Protein 1TQG (pdb70)

Foldseek 3Di:
DDPLVVLVVLLVVLVVLLVQLVVLVVVCVVPVLPLVSLVSNLVSLVVQLVSCVVVVVVVLNVLSVVLSVLSVCVSVVVDTDDVVNVVSVVVSSVVVNVVSVVSVD

Organism: Thermotoga maritima (strain ATCC 43589 / DSM 3109 / JCM 10099 / NBRC 100826 / MSB8) (NCBI:txid243274)

CATH classification: 1.20.120.160

Nearest PDB structures (foldseek):
  1tqg-assembly1_A  TM=1.010E+00  e=1.106E-14  Thermotoga maritima
  3u3b-assembly2_B  TM=9.646E-01  e=2.974E-08  synthetic construct
  7t2y-assembly1_A  TM=9.339E-01  e=1.738E-08  synthetic construct
  6fes-assembly1_A  TM=9.162E-01  e=5.046E-06  synthetic construct
  6ff6-assembly1_A-2  TM=8.846E-01  e=3.294E-04  synthetic construct

InterPro domains:
  IPR002545 CheW-like domain [PF01584] (545-670)
  IPR002545 CheW-like domain [PS50851] (543-671)
  IPR002545 CheW-like domain [SM00260] (533-671)
  IPR003594 Histidine kinase/HSP90-like ATPase domain [PF02518] (403-540)
  IPR003594 Histidine kinase/HSP90-like ATPase domain [SM00387] (398-541)
  IPR004105 Histidine kinase CheA-like, homodimeric domain [PF02895] (293-353)
  IPR004105 Histidine kinase CheA-like, homodimeric domain [SM01231] (293-353)
  IPR004358 Signal transduction histidine kinase-related protein, C-terminal [PR00344] (443-457)
  IPR004358 Signal transduction histidine kinase-related protein, C-terminal [PR00344] (485-495)
  IPR004358 Signal transduction histidine kinase-related protein, C-terminal [PR00344] (501-519)
  IPR004358 Signal transduction histidine kinase-related protein, C-terminal [PR00344] (525-538)
  IPR005467 Histidine kinase domain [PS50109] (291-541)
  IPR008207 Signal transduction histidine kinase, phosphotransfer (Hpt) domain [PF01627] (4-94)
  IPR008207 Signal transduction histidine kinase, phosphotransfer (Hpt) domain [PS50894] (1-102)
  IPR008207 Signal transduction histidine kinase, phosphotransfer (Hpt) domain [SM00073] (2-99)
  IPR008207 Signal transduction histidine kinase, phosphotransfer (Hpt) domain [cd00088] (2-100)
  IPR010808 Chemotaxis protein CheA, P2 response regulator-binding [PF07194] (179-259)
  IPR035891 CheY-binding domain of CheA [SSF55052] (175-259)
  IPR036061 CheW-like domain superfamily [SSF50341] (540-671)
  IPR036097 Signal transduction histidine kinase, dimerisation/phosphoacceptor domain superfamily [SSF47384] (294-354)

Sequence (105 aa):
GSHMEYLGVFVDETKEYLQNLNNDDTTLLLLEELLEEKKNNPEDMELINEAFRALHTLKGMAGTMGFSSMAKLCHTLENILDKARNSEIKITTSSDDLLLLDDKKIIFFAAGGVVDDMMIITTRRMMVVDDKKIIVVSS

GO terms:
  GO:0005515 protein binding (F, IPI)
  GO:0019904 protein domain specific binding (F, IPI)

Solvent-accessible surface area: 6203 Å² total; per-residue (Å²): 96,57,104,132,97,110,16,33,70,11,8,104,73,0,86,106,62,11,101,72,0,48,62,10,0,88,85,0,94,140,81,55,158,64,76,85,30,4,42,57,0,27,123,8,0,86,50,0,52,37,32,0,46,125,55,54,52,72,75,10,20,135,41,0,81,80,7,5,56,28,0,44,101,1,102,91,85,118,58,174,12,69,72,102,22,4,95,133,1,36,62,5,2,80,93,0,45,185,33,1,64,150,61,86,133

Radius of gyration: 13.78 Å; Cα contacts (8 Å, |Δi|>4): 121; chains: 1; bounding box: 28×41×22 Å

Secondary structure (DSSP, 8-state):
--HHHHHHHHHHHHHHHHHHHHHHHHHHHH-TT-HHHHHHHHHHHHHHHHHHHHHT-HHHHHHHHHHHHHHHHHHTTSS---HHHHHHHHHHHHHHHHHHHHHT-

Structure (mmCIF, N/CA/C/O backbone):
data_1TQG
#
_entry.id   1TQG
#
_cell.length_a   27.381
_cell.length_b   37.419
_cell.length_c   87.542
_cell.angle_alpha   90.00
_cell.angle_beta   90.00
_cell.angle_gamma   90.00
#
_symmetry.space_group_name_H-M   'P 2 2 21'
#
loop_
_entity.id
_entity.type
_entity.pdbx_description
1 polymer 'Chemotaxis protein cheA'
2 water water
#
loop_
_atom_site.group_PDB
_atom_site.id
_atom_site.type_symbol
_atom_site.label_atom_id
_atom_site.label_alt_id
_atom_site.label_comp_id
_atom_site.label_asym_id
_atom_site.label_entity_id
_atom_site.label_seq_id
_atom_site.pdbx_PDB_ins_code
_atom_site.Cartn_x
_atom_site.Cartn_y
_atom_site.Cartn_z
_atom_site.occupancy
_atom_site.B_iso_or_equiv
_atom_site.auth_seq_id
_atom_site.auth_comp_id
_atom_site.auth_asym_id
_atom_site.auth_atom_id
_atom_site.pdbx_PDB_model_num
ATOM 1 N N . GLY A 1 1 ? 3.000 56.869 20.143 1.00 28.38 0 GLY A N 1
ATOM 2 C CA . GLY A 1 1 ? 4.055 56.131 20.792 1.00 22.86 0 GLY A CA 1
ATOM 3 C C . GLY A 1 1 ? 5.100 56.910 21.526 1.00 21.22 0 GLY A C 1
ATOM 4 O O . GLY A 1 1 ? 5.680 57.893 21.059 1.00 41.59 0 GLY A O 1
ATOM 10 N N . SER A 1 2 ? 5.381 56.549 22.773 1.00 16.42 1 SER A N 1
ATOM 11 C CA . SER A 1 2 ? 6.373 57.284 23.556 1.00 14.87 1 SER A CA 1
ATOM 12 C C . SER A 1 2 ? 7.340 56.302 24.152 1.00 13.67 1 SER A C 1
ATOM 13 O O . SER A 1 2 ? 7.051 55.101 24.297 1.00 13.83 1 SER A O 1
ATOM 20 N N . HIS A 1 3 ? 8.460 56.842 24.574 1.00 13.87 2 HIS A N 1
ATOM 21 C CA . HIS A 1 3 ? 9.434 55.951 25.256 1.00 13.45 2 HIS A CA 1
ATOM 22 C C . HIS A 1 3 ? 8.834 55.313 26.497 1.00 13.27 2 HIS A C 1
ATOM 23 O O . HIS A 1 3 ? 9.086 54.117 26.701 1.00 13.55 2 HIS A O 1
ATOM 37 N N . MET A 1 4 ? 8.087 56.038 27.316 1.00 13.94 3 MET A N 1
ATOM 38 C CA . MET A 1 4 ? 7.556 55.409 28.490 1.00 13.79 3 MET A CA 1
ATOM 39 C C . MET A 1 4 ? 6.603 54.295 28.147 1.00 13.35 3 MET A C 1
ATOM 40 O O . MET A 1 4 ? 6.562 53.264 28.826 1.00 13.73 3 MET A O 1
ATOM 54 N N . GLU A 1 5 ? 5.815 54.496 27.093 1.00 13.00 4 GLU A N 1
ATOM 55 C CA . GLU A 1 5 ? 4.948 53.408 26.621 1.00 13.19 4 GLU A CA 1
ATOM 56 C C . GLU A 1 5 ? 5.762 52.160 26.274 1.00 12.73 4 GLU A C 1
ATOM 57 O O . GLU A 1 5 ? 5.392 51.042 26.688 1.00 13.98 4 GLU A O 1
ATOM 69 N N . TYR A 1 6 ? 6.829 52.364 25.521 1.00 12.34 5 TYR A N 1
ATOM 70 C CA . TYR A 1 6 ? 7.630 51.203 25.099 1.00 12.65 5 TYR A CA 1
ATOM 71 C C . TYR A 1 6 ? 8.414 50.613 26.235 1.00 12.55 5 TYR A C 1
ATOM 72 O O . TYR A 1 6 ? 8.673 49.382 26.150 1.00 13.32 5 TYR A O 1
ATOM 89 N N . LEU A 1 7 ? 8.756 51.373 27.254 1.00 13.08 6 LEU A N 1
ATOM 90 C CA . LEU A 1 7 ? 9.301 50.780 28.472 1.00 13.64 6 LEU A CA 1
ATOM 91 C C . LEU A 1 7 ? 8.311 49.835 29.109 1.00 13.42 6 LEU A C 1
ATOM 92 O O . LEU A 1 7 ? 8.673 48.740 29.569 1.00 13.78 6 LEU A O 1
ATOM 108 N N . GLY A 1 8 ? 7.039 50.200 29.103 1.00 13.22 7 GLY A N 1
ATOM 109 C CA . GLY A 1 8 ? 6.021 49.291 29.633 1.00 14.02 7 GLY A CA 1
ATOM 110 C C . GLY A 1 8 ? 5.950 48.001 28.858 1.00 12.47 7 GLY A C 1
ATOM 111 O O . GLY A 1 8 ? 5.816 46.902 29.415 1.00 13.28 7 GLY A O 1
ATOM 115 N N . VAL A 1 9 ? 6.054 48.099 27.538 1.00 12.57 8 VAL A N 1
ATOM 116 C CA . VAL A 1 9 ? 6.049 46.907 26.684 1.00 12.35 8 VAL A CA 1
ATOM 117 C C . VAL A 1 9 ? 7.300 46.038 26.975 1.00 11.82 8 VAL A C 1
ATOM 118 O O . VAL A 1 9 ? 7.217 44.814 27.127 1.00 12.47 8 VAL A O 1
ATOM 131 N N . PHE A 1 10 ? 8.461 46.665 27.039 1.00 11.73 9 PHE A N 1
ATOM 132 C CA . PHE A 1 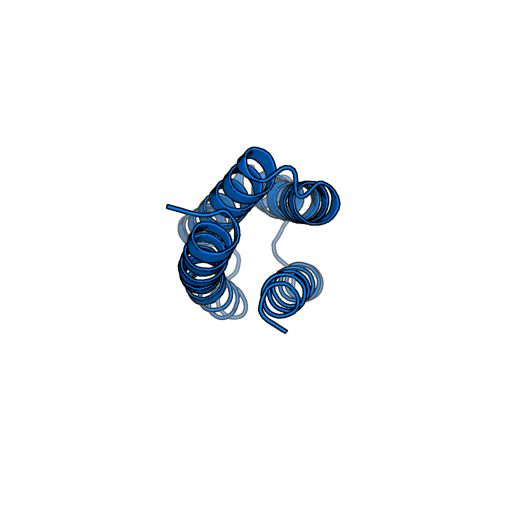10 ? 9.676 46.010 27.389 1.00 11.89 9 PHE A CA 1
ATOM 133 C C . PHE A 1 10 ? 9.555 45.241 28.726 1.00 12.19 9 PHE A C 1
ATOM 134 O O . PHE A 1 10 ? 9.965 44.064 28.800 1.00 13.21 9 PHE A O 1
ATOM 151 N N . VAL A 1 11 ? 9.028 45.907 29.735 1.00 11.79 10 VAL A N 1
ATOM 152 C CA . VAL A 1 11 ? 8.918 45.213 31.053 1.00 14.01 10 VAL A CA 1
ATOM 153 C C . VAL A 1 11 ? 7.956 44.040 30.941 1.00 13.14 10 VAL A C 1
ATOM 154 O O . VAL A 1 11 ? 8.238 42.955 31.443 1.00 14.53 10 VAL A O 1
ATOM 167 N N . ASP A 1 12 ? 6.819 44.209 30.238 1.00 13.66 11 ASP A N 1
ATOM 168 C CA . ASP A 1 12 ? 5.855 43.118 30.109 1.00 14.68 11 ASP A CA 1
ATOM 169 C C . ASP A 1 12 ? 6.481 41.940 29.381 1.00 13.39 11 ASP A C 1
ATOM 170 O O . ASP A 1 12 ? 6.307 40.750 29.745 1.00 15.21 11 ASP A O 1
ATOM 179 N N . GLU A 1 13 ? 7.182 42.220 28.301 1.00 12.81 12 GLU A N 1
ATOM 180 C CA . GLU A 1 13 ? 7.806 41.135 27.536 1.00 14.59 12 GLU A CA 1
ATOM 181 C C . GLU A 1 13 ? 8.880 40.445 28.351 1.00 15.17 12 GLU A C 1
ATOM 182 O O . GLU A 1 13 ? 9.022 39.208 28.384 1.00 17.61 12 GLU A O 1
ATOM 197 N N . THR A 1 14 ? 9.739 41.213 29.006 1.00 14.19 13 THR A N 1
ATOM 198 C CA . THR A 1 14 ? 10.808 40.652 29.825 1.00 15.53 13 THR A CA 1
ATOM 199 C C . THR A 1 14 ? 10.244 39.779 30.921 1.00 15.28 13 THR A C 1
ATOM 200 O O . THR A 1 14 ? 10.820 38.709 31.201 1.00 15.44 13 THR A O 1
ATOM 217 N N . LYS A 1 15 ? 9.143 40.173 31.560 1.00 14.93 14 LYS A N 1
ATOM 218 C CA . LYS A 1 15 ? 8.523 39.315 32.569 1.00 15.99 14 LYS A CA 1
ATOM 219 C C . LYS A 1 15 ? 8.064 37.978 32.008 1.00 14.56 14 LYS A C 1
ATOM 220 O O . LYS A 1 15 ? 8.168 37.002 32.756 1.00 16.31 14 LYS A O 1
ATOM 239 N N . GLU A 1 16 ? 7.592 37.921 30.798 1.00 15.89 15 GLU A N 1
ATOM 240 C CA . GLU A 1 16 ? 7.243 36.632 30.227 1.00 15.78 15 GLU A CA 1
ATOM 241 C C . GLU A 1 16 ? 8.422 35.704 30.179 1.00 13.63 15 GLU A C 1
ATOM 242 O O . GLU A 1 16 ? 8.332 34.518 30.534 1.00 14.38 15 GLU A O 1
ATOM 257 N N . TYR A 1 17 ? 9.582 36.237 29.738 1.00 13.92 16 TYR A N 1
ATOM 258 C CA . TYR A 1 17 ? 10.795 35.430 29.609 1.00 13.48 16 TYR A CA 1
ATOM 259 C C . TYR A 1 17 ? 11.358 35.053 30.961 1.00 13.86 16 TYR A C 1
ATOM 260 O O . TYR A 1 17 ? 11.820 33.922 31.142 1.00 14.27 16 TYR A O 1
ATOM 277 N N . LEU A 1 18 ? 11.270 35.957 31.938 1.00 13.68 17 LEU A N 1
ATOM 278 C CA . LEU A 1 18 ? 11.704 35.591 33.292 1.00 15.34 17 LEU A CA 1
ATOM 279 C C . LEU A 1 18 ? 10.815 34.515 33.862 1.00 14.88 17 LEU A C 1
ATOM 280 O O . LEU A 1 18 ? 11.332 33.621 34.566 1.00 16.67 17 LEU A O 1
ATOM 296 N N . GLN A 1 19 ? 9.514 34.490 33.599 1.00 15.36 18 GLN A N 1
ATOM 297 C CA . GLN A 1 19 ? 8.642 33.395 34.039 1.00 16.46 18 GLN A CA 1
ATOM 298 C C . GLN A 1 19 ? 9.005 32.093 33.364 1.00 15.55 18 GLN A C 1
ATOM 299 O O . GLN A 1 19 ? 9.097 31.039 34.038 1.00 18.39 18 GLN A O 1
ATOM 321 N N . ASN A 1 20 ? 9.296 32.156 32.087 1.00 13.92 19 ASN A N 1
ATOM 322 C CA . ASN A 1 20 ? 9.733 30.953 31.374 1.00 14.64 19 ASN A CA 1
ATOM 323 C C . ASN A 1 20 ? 10.978 30.393 32.000 1.00 14.16 19 ASN A C 1
ATOM 324 O O . ASN A 1 20 ? 11.135 29.221 32.180 1.00 16.35 19 ASN A O 1
ATOM 335 N N . LEU A 1 21 ? 11.928 31.256 32.296 1.00 14.18 20 LEU A N 1
ATOM 336 C CA . LEU A 1 21 ? 13.180 30.801 32.888 1.00 15.61 20 LEU A CA 1
ATOM 337 C C . LEU A 1 21 ? 12.991 30.186 34.227 1.00 17.29 20 LEU A C 1
ATOM 338 O O . LEU A 1 21 ? 13.540 29.141 34.491 1.00 19.98 20 LEU A O 1
ATOM 364 N N A ASN A 1 22 ? 12.542 31.175 35.081 0.48 14.86 21 ASN A N 1
ATOM 365 N N B ASN A 1 22 ? 11.924 30.539 34.981 0.52 12.21 21 ASN A N 1
ATOM 366 C CA A ASN A 1 22 ? 12.471 30.876 36.493 0.48 14.31 21 ASN A CA 1
ATOM 367 C CA B ASN A 1 22 ? 11.579 29.893 36.236 0.52 13.34 21 ASN A CA 1
ATOM 368 C C A ASN A 1 22 ? 11.875 29.479 36.630 0.48 13.63 21 ASN A C 1
ATOM 369 C C B ASN A 1 22 ? 10.999 28.497 36.020 0.52 12.32 21 ASN A C 1
ATOM 370 O O A ASN A 1 22 ? 12.425 28.585 37.296 0.48 14.69 21 ASN A O 1
ATOM 371 O O B ASN A 1 22 ? 11.366 27.579 36.756 0.52 14.63 21 ASN A O 1
ATOM 392 N N A ASP A 1 23 ? 10.797 29.232 35.905 0.48 15.12 22 ASP A N 1
ATOM 393 N N B ASP A 1 23 ? 10.110 28.383 35.072 0.52 11.27 22 ASP A N 1
ATOM 394 C CA A ASP A 1 23 ? 10.220 27.930 35.735 0.48 13.30 22 ASP A CA 1
ATOM 395 C CA B ASP A 1 23 ? 9.470 27.126 34.683 0.52 12.27 22 ASP A CA 1
ATOM 396 C C A ASP A 1 23 ? 11.145 26.840 35.156 0.48 13.27 22 ASP A C 1
ATOM 397 C C B ASP A 1 23 ? 10.501 26.120 34.207 0.52 11.02 22 ASP A C 1
ATOM 398 O O A ASP A 1 23 ? 11.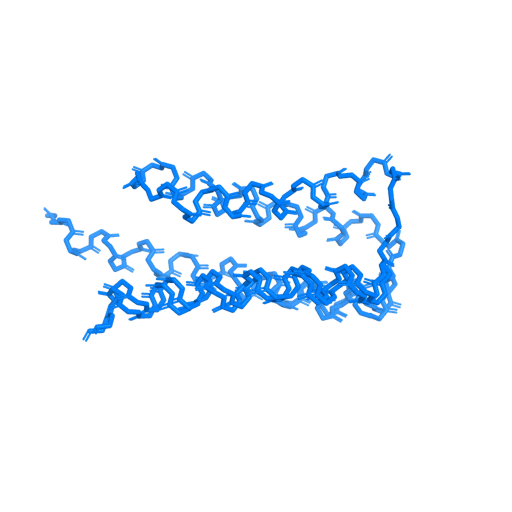149 25.722 35.669 0.48 14.93 22 ASP A O 1
ATOM 399 O O B ASP A 1 23 ? 10.439 24.950 34.610 0.52 12.64 22 ASP A O 1
ATOM 416 N N A THR A 1 24 ? 11.946 27.124 34.157 0.48 12.28 23 THR A N 1
ATOM 417 N N B THR A 1 24 ? 11.362 26.562 33.303 0.52 11.16 23 THR A N 1
ATOM 418 C CA A THR A 1 24 ? 12.904 26.202 33.597 0.48 12.92 23 THR A CA 1
ATOM 419 C CA B THR A 1 24 ? 12.346 25.681 32.713 0.52 11.52 23 THR A CA 1
ATOM 420 C C A THR A 1 24 ? 13.957 25.857 34.617 0.48 12.81 23 THR A C 1
ATOM 421 C C B THR A 1 24 ? 13.335 25.178 33.755 0.52 11.75 23 THR A C 1
ATOM 422 O O A THR A 1 24 ? 14.331 24.696 34.839 0.48 14.19 23 THR A O 1
ATOM 423 O O B THR A 1 24 ? 13.649 23.966 33.796 0.52 12.15 23 THR A O 1
ATOM 442 N N A LEU A 1 25 ?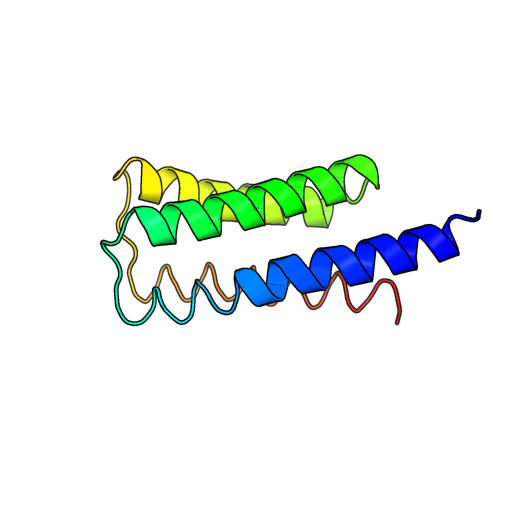 14.468 26.889 35.302 0.48 13.02 24 LEU A N 1
ATOM 443 N N B LEU A 1 25 ? 13.822 26.100 34.546 0.52 11.52 24 LEU A N 1
ATOM 444 C CA A LEU A 1 25 ? 15.485 26.573 36.303 0.48 13.71 24 LEU A CA 1
ATOM 445 C CA B LEU A 1 25 ? 14.850 25.732 35.535 0.52 12.47 24 LEU A CA 1
ATOM 446 C C A LEU A 1 25 ? 14.927 25.737 37.427 0.48 13.55 24 LEU A C 1
ATOM 447 C C B LEU A 1 25 ? 14.302 24.837 36.619 0.52 12.53 24 LEU A C 1
ATOM 448 O O A LEU A 1 25 ? 15.648 24.896 37.967 0.48 13.74 24 LEU A O 1
ATOM 449 O O B LEU A 1 25 ? 15.037 24.011 37.178 0.52 15.13 24 LEU A O 1
ATOM 480 N N A LEU A 1 26 ? 13.663 25.929 37.829 0.48 13.48 25 LEU A N 1
ATOM 481 N N B LEU A 1 26 ? 13.028 24.960 36.980 0.52 12.39 25 LEU A N 1
ATOM 482 C CA A LEU A 1 26 ? 13.054 25.068 38.879 0.48 14.75 25 LEU A CA 1
ATOM 483 C CA B LEU A 1 26 ? 12.443 24.001 37.913 0.52 12.97 25 LEU A CA 1
ATOM 484 C C A LEU A 1 26 ? 13.039 23.643 38.379 0.48 15.19 25 LEU A C 1
ATOM 485 C C B LEU A 1 26 ? 12.469 22.596 37.340 0.52 12.45 25 LEU A C 1
ATOM 486 O O A LEU A 1 26 ? 13.221 22.675 39.138 0.48 16.93 25 LEU A O 1
ATOM 487 O O B LEU A 1 26 ? 12.796 21.655 38.072 0.52 13.60 25 LEU A O 1
ATOM 518 N N A GLU A 1 27 ? 12.818 23.436 37.091 0.48 13.70 26 GLU A N 1
ATOM 519 N N B GLU A 1 27 ? 12.185 22.413 36.077 0.52 12.22 26 GLU A N 1
ATOM 520 C CA A GLU A 1 27 ? 12.826 22.076 36.565 0.48 13.79 26 GLU A CA 1
ATOM 521 C CA B GLU A 1 27 ? 12.274 21.096 35.436 0.52 12.19 26 GLU A CA 1
ATOM 522 C C A GLU A 1 27 ? 14.254 21.535 36.523 0.48 15.43 26 GLU A C 1
ATOM 523 C C B GLU A 1 27 ? 13.713 20.648 35.283 0.52 12.75 26 GLU A C 1
ATOM 524 O O A GLU A 1 27 ? 14.474 20.327 36.758 0.48 16.08 26 GLU A O 1
ATOM 525 O O B GLU A 1 27 ? 14.059 19.465 35.473 0.52 12.66 26 GLU A O 1
ATOM 548 N N A LEU A 1 28 ? 15.219 22.417 36.242 0.48 15.21 27 LEU A N 1
ATOM 549 N N B LEU A 1 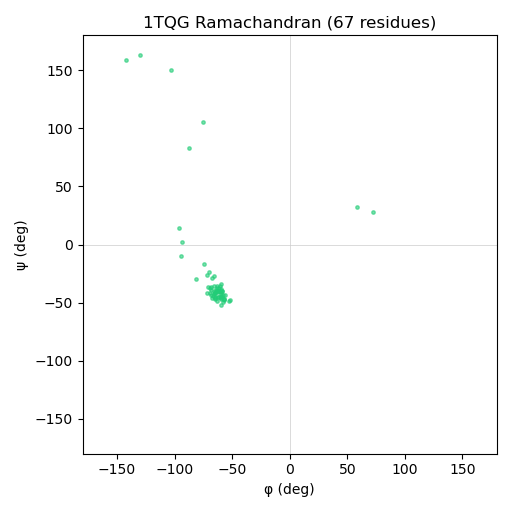28 ? 14.634 21.535 34.971 0.52 12.72 27 LEU A N 1
ATOM 550 C CA A LEU A 1 28 ? 16.632 21.979 36.232 0.48 16.39 27 LEU A CA 1
ATOM 551 C CA B LEU A 1 28 ? 16.048 21.209 34.799 0.52 12.91 27 LEU A CA 1
ATOM 552 C C A LEU A 1 28 ? 17.092 21.606 37.628 0.48 18.06 27 LEU A C 1
ATOM 553 C C B LEU A 1 28 ? 16.577 20.627 36.093 0.52 13.25 27 LEU A C 1
ATOM 554 O O A LEU A 1 28 ? 18.034 20.815 37.804 0.48 19.84 27 LEU A O 1
ATOM 555 O O B LEU A 1 28 ? 17.367 19.683 36.051 0.52 16.44 27 LEU A O 1
ATOM 586 N N A GLU A 1 29 ? 16.455 22.125 38.682 0.48 19.96 28 GLU A N 1
ATOM 587 N N B GLU A 1 29 ? 16.122 21.159 37.211 0.52 14.43 28 GLU A N 1
ATOM 588 C CA A GLU A 1 29 ? 16.767 21.684 40.028 0.48 21.86 28 GLU A CA 1
ATOM 589 C CA B GLU A 1 29 ? 16.638 20.632 38.481 0.52 16.39 28 GLU A CA 1
ATOM 590 C C A GLU A 1 29 ? 16.529 20.206 40.211 0.48 21.92 28 GLU A C 1
ATOM 591 C C B GLU A 1 29 ? 16.215 19.180 38.677 0.52 15.03 28 GLU A C 1
ATOM 592 O O A GLU A 1 29 ? 17.160 19.487 40.978 0.48 34.48 28 GLU A O 1
ATOM 593 O O B GLU A 1 29 ? 16.915 18.460 39.380 0.52 15.59 28 GLU A O 1
ATOM 616 N N A LYS A 1 30 ? 15.541 19.741 39.458 0.48 20.03 29 LYS A N 1
ATOM 617 N N B LYS A 1 30 ? 15.089 18.745 38.136 0.52 14.38 29 LYS A N 1
ATOM 618 C CA A LYS A 1 30 ? 15.135 18.346 39.630 0.48 19.73 29 LYS A CA 1
ATOM 619 C CA B LYS A 1 30 ? 14.649 17.355 38.224 0.52 15.67 29 LYS A CA 1
ATOM 620 C C A LYS A 1 30 ? 15.874 17.466 38.645 0.48 17.22 29 LYS A C 1
ATOM 621 C C B LYS A 1 30 ? 15.519 16.445 37.351 0.52 15.48 29 LYS A C 1
ATOM 622 O O A LYS A 1 30 ? 16.202 16.313 38.939 0.48 19.58 29 LYS A O 1
ATOM 623 O O B LYS A 1 30 ? 15.592 15.258 37.694 0.52 19.57 29 LYS A O 1
ATOM 660 N N A ASN A 1 31 ? 16.128 18.020 37.451 0.48 15.66 30 ASN A N 1
ATOM 661 N N B ASN A 1 31 ? 16.123 16.965 36.289 0.52 12.80 30 ASN A N 1
ATOM 662 C CA A ASN A 1 31 ? 16.716 17.226 36.393 0.48 16.20 30 ASN A CA 1
ATOM 663 C CA B ASN A 1 31 ? 17.035 16.194 35.428 0.52 15.16 30 ASN A CA 1
ATOM 664 C C A ASN A 1 31 ? 17.813 17.918 35.595 0.48 16.24 30 ASN A C 1
ATOM 665 C C B ASN A 1 31 ? 18.121 17.140 34.921 0.52 15.03 30 ASN A C 1
ATOM 666 O O A ASN A 1 31 ? 17.617 18.468 34.540 0.48 17.44 30 ASN A O 1
ATOM 667 O O B ASN A 1 31 ? 17.915 17.661 33.809 0.52 15.19 30 ASN A O 1
ATOM 688 N N A PRO A 1 32 ? 19.082 17.816 35.998 0.48 23.89 31 PRO A N 1
ATOM 689 N N B PRO A 1 32 ? 19.146 17.494 35.698 0.52 22.73 31 PRO A N 1
ATOM 690 C CA . PRO A 1 32 ? 20.159 18.522 35.311 1.00 20.76 31 PRO A CA 1
ATOM 691 C C . PRO A 1 32 ? 20.845 18.072 34.023 1.00 22.37 31 PRO A C 1
ATOM 692 O O . PRO A 1 32 ? 21.578 18.998 33.550 1.00 22.67 31 PRO A O 1
ATOM 712 N N . GLU A 1 33 ? 20.730 16.872 33.478 1.00 23.26 32 GLU A N 1
ATOM 713 C CA . GLU A 1 33 ? 21.397 16.504 32.237 1.00 22.35 32 GLU A CA 1
ATOM 714 C C . GLU A 1 33 ? 20.477 16.727 31.055 1.00 21.58 32 GLU A C 1
ATOM 715 O O . GLU A 1 33 ? 20.905 16.401 29.961 1.00 25.02 32 GLU A O 1
ATOM 727 N N . ASP A 1 34 ? 19.259 17.241 31.300 1.00 20.06 33 ASP A N 1
ATOM 728 C CA . ASP A 1 34 ? 18.362 17.383 30.151 1.00 17.49 33 ASP A CA 1
ATOM 729 C C . ASP A 1 34 ? 18.765 18.563 29.295 1.00 16.57 33 ASP A C 1
ATOM 730 O O . ASP A 1 34 ? 18.554 19.721 29.602 1.00 16.86 33 ASP A O 1
ATOM 739 N N . MET A 1 35 ? 19.356 18.248 28.166 1.00 18.51 34 MET A N 1
ATOM 740 C CA . MET A 1 35 ? 19.895 19.258 27.244 1.00 19.15 34 MET A CA 1
ATOM 741 C C . MET A 1 35 ? 18.822 20.130 26.631 1.00 18.20 34 MET A C 1
ATOM 742 O O . MET A 1 35 ? 19.093 21.269 26.227 1.00 19.15 34 MET A O 1
ATOM 756 N N . GLU A 1 36 ? 17.587 19.596 26.512 1.00 19.18 35 GLU A N 1
ATOM 757 C CA . GLU A 1 36 ? 16.552 20.458 25.961 1.00 19.23 35 GLU A CA 1
ATOM 758 C C . GLU A 1 36 ? 16.228 21.589 26.955 1.00 18.01 35 GLU A C 1
ATOM 759 O O . GLU A 1 36 ? 15.960 22.700 26.574 1.00 17.45 35 GLU A O 1
ATOM 774 N N . LEU A 1 37 ? 16.118 21.236 28.198 1.00 17.64 36 LEU A N 1
ATOM 775 C CA . LEU A 1 37 ? 15.862 22.240 29.204 1.00 16.60 36 LEU A CA 1
ATOM 776 C C . LEU A 1 37 ? 17.020 23.228 29.315 1.00 15.29 36 LEU A C 1
ATOM 777 O O . LEU A 1 37 ? 16.781 24.442 29.478 1.00 16.24 36 LEU A O 1
ATOM 793 N N . ILE A 1 38 ? 18.248 22.733 29.219 1.00 15.55 37 ILE A N 1
ATOM 794 C CA . ILE A 1 38 ? 19.401 23.662 29.175 1.00 13.85 37 ILE A CA 1
ATOM 795 C C . ILE A 1 38 ? 19.235 24.617 28.012 1.00 13.66 37 ILE A C 1
ATOM 796 O O . ILE A 1 38 ? 19.459 25.828 28.172 1.00 14.29 37 ILE A O 1
ATOM 812 N N . ASN A 1 39 ? 18.904 24.100 26.856 1.00 14.00 38 ASN A N 1
ATOM 813 C CA . ASN A 1 39 ? 18.685 24.909 25.688 1.00 14.28 38 ASN A CA 1
ATOM 814 C C . ASN A 1 39 ? 17.528 25.927 25.884 1.00 14.42 38 ASN A C 1
ATOM 815 O O . ASN A 1 39 ? 17.664 27.091 25.471 1.00 15.54 38 ASN A O 1
ATOM 826 N N . GLU A 1 40 ? 16.458 25.538 26.517 1.00 16.86 39 GLU A N 1
ATOM 827 C CA . GLU A 1 40 ? 15.368 26.443 26.811 1.00 19.47 39 GLU A CA 1
ATOM 828 C C . GLU A 1 40 ? 15.818 27.649 27.615 1.00 17.57 39 GLU A C 1
ATOM 829 O O . GLU A 1 40 ? 15.421 28.787 27.387 1.00 18.12 39 GLU A O 1
ATOM 841 N N . ALA A 1 41 ? 16.588 27.327 28.641 1.00 16.56 40 ALA A N 1
ATOM 842 C CA . ALA A 1 41 ? 17.103 28.415 29.462 1.00 17.13 40 ALA A CA 1
ATOM 843 C C . ALA A 1 41 ? 18.055 29.302 28.692 1.00 15.20 40 ALA A C 1
ATOM 844 O O . ALA A 1 41 ? 17.936 30.560 28.823 1.00 15.75 40 ALA A O 1
ATOM 851 N N . PHE A 1 42 ? 18.973 28.719 27.937 1.00 14.66 41 PHE A N 1
ATOM 852 C CA . PHE A 1 42 ? 19.829 29.504 27.089 1.00 14.43 41 PHE A CA 1
ATOM 853 C C . PHE A 1 42 ? 19.036 30.476 26.188 1.00 13.74 41 PHE A C 1
ATOM 854 O O . PHE A 1 42 ? 19.359 31.648 26.102 1.00 14.36 41 PHE A O 1
ATOM 871 N N . ARG A 1 43 ? 17.993 29.955 25.530 1.00 14.45 42 ARG A N 1
ATOM 872 C CA . ARG A 1 43 ? 17.242 30.722 24.567 1.00 15.20 42 ARG A CA 1
ATOM 873 C C . ARG A 1 43 ? 16.540 31.942 25.205 1.00 15.21 42 ARG A C 1
ATOM 874 O O . ARG A 1 43 ? 16.518 33.034 24.655 1.00 15.30 42 ARG A O 1
ATOM 895 N N . ALA A 1 44 ? 16.000 31.693 26.416 1.00 14.50 43 ALA A N 1
ATOM 896 C CA . ALA A 1 44 ? 15.332 32.807 27.116 1.00 14.34 43 ALA A CA 1
ATOM 897 C C . ALA A 1 44 ? 16.332 33.875 27.501 1.00 13.63 43 ALA A C 1
ATOM 898 O O . ALA A 1 44 ? 16.080 35.054 27.342 1.00 14.29 43 ALA A O 1
ATOM 905 N N . LEU A 1 45 ? 17.499 33.474 28.036 1.00 13.97 44 LEU A N 1
ATOM 906 C CA . LEU A 1 45 ? 18.527 34.446 28.392 1.00 13.09 44 LEU A CA 1
ATOM 907 C C . LEU A 1 45 ? 19.021 35.191 27.183 1.00 13.76 44 LEU A C 1
ATOM 908 O O . LEU A 1 45 ? 19.326 36.394 27.269 1.00 13.91 44 LEU A O 1
ATOM 924 N N . HIS A 1 46 ? 19.188 34.503 26.066 1.00 13.72 45 HIS A N 1
ATOM 925 C CA . HIS A 1 46 ? 19.672 35.135 24.849 1.00 13.77 45 HIS A CA 1
ATOM 926 C C . HIS A 1 46 ? 18.643 36.145 24.369 1.00 13.45 45 HIS A C 1
ATOM 927 O O . HIS A 1 46 ? 19.003 37.261 23.946 1.00 14.42 45 HIS A O 1
ATOM 941 N N . THR A 1 47 ? 17.353 35.823 24.435 1.00 14.71 46 THR A N 1
ATOM 942 C CA . THR A 1 47 ? 16.314 36.775 24.037 1.00 15.22 46 THR A CA 1
ATOM 943 C C . THR A 1 47 ? 16.373 38.008 24.945 1.00 14.05 46 THR A C 1
ATOM 944 O O . THR A 1 47 ? 16.306 39.172 24.512 1.00 14.75 46 THR A O 1
ATOM 954 N N . LEU A 1 48 ? 16.493 37.799 26.264 1.00 13.95 47 LEU A N 1
ATOM 955 C CA . LEU A 1 48 ? 16.590 38.957 27.193 1.00 12.77 47 LEU A CA 1
ATOM 956 C C . LEU A 1 48 ? 17.784 39.819 26.882 1.00 12.72 47 LEU A C 1
ATOM 957 O O . LEU A 1 48 ? 17.678 41.041 26.920 1.00 13.57 47 LEU A O 1
ATOM 973 N N . LYS A 1 49 ? 18.916 39.215 26.559 1.00 13.37 48 LYS A N 1
ATOM 974 C CA . LYS A 1 49 ? 20.110 39.990 26.227 1.00 14.03 48 LYS A CA 1
ATOM 975 C C . LYS A 1 49 ? 19.832 40.867 25.037 1.00 13.98 48 LYS A C 1
ATOM 976 O O . LYS A 1 49 ? 20.221 42.049 24.986 1.00 15.32 48 LYS A O 1
ATOM 995 N N . GLY A 1 50 ? 19.216 40.292 24.017 1.00 14.87 49 GLY A N 1
ATOM 996 C CA . GLY A 1 50 ? 18.938 41.060 22.821 1.00 16.66 49 GLY A CA 1
ATOM 997 C C . GLY A 1 50 ? 17.934 42.189 23.044 1.00 15.49 49 GLY A C 1
ATOM 998 O O . GLY A 1 50 ? 18.071 43.290 22.486 1.00 18.08 49 GLY A O 1
ATOM 1002 N N . MET A 1 51 ? 16.902 41.928 23.839 1.00 14.86 50 MET A N 1
ATOM 1003 C CA . MET A 1 51 ? 15.967 43.007 24.198 1.00 15.65 50 MET A CA 1
ATOM 1004 C C . MET A 1 51 ? 16.669 44.124 24.917 1.00 13.75 50 MET A C 1
ATOM 1005 O O . MET A 1 51 ? 16.449 45.323 24.635 1.00 14.52 50 MET A O 1
ATOM 1024 N N . ALA A 1 52 ? 17.474 43.797 25.888 1.00 13.00 51 ALA A N 1
ATOM 1025 C CA . ALA A 1 52 ? 18.207 44.839 26.614 1.00 12.64 51 ALA A CA 1
ATOM 1026 C C . ALA A 1 52 ? 19.079 45.628 25.647 1.00 13.49 51 ALA A C 1
ATOM 1027 O O . ALA A 1 52 ? 19.165 46.859 25.767 1.00 14.68 51 ALA A O 1
ATOM 1034 N N . GLY A 1 53 ? 19.730 44.964 24.679 1.00 14.42 52 GLY A N 1
ATOM 1035 C CA . GLY A 1 53 ? 20.576 45.673 23.768 1.00 17.05 52 GLY A CA 1
ATOM 1036 C C . GLY A 1 53 ? 19.838 46.674 22.923 1.00 16.12 52 GLY A C 1
ATOM 1037 O O . GLY A 1 53 ? 20.318 47.778 22.611 1.00 17.65 52 GLY A O 1
ATOM 1041 N N . THR A 1 54 ? 18.600 46.367 22.516 1.00 15.96 53 THR A N 1
ATOM 1042 C CA . THR A 1 54 ? 17.862 47.298 21.638 1.00 17.07 53 THR A CA 1
ATOM 1043 C C . THR A 1 54 ? 17.380 48.491 22.446 1.00 15.15 53 THR A C 1
ATOM 1044 O O . THR A 1 54 ? 17.063 49.503 21.838 1.00 18.24 53 THR A O 1
ATOM 1054 N N . MET A 1 55 ? 17.343 48.433 23.771 1.00 14.93 54 MET A N 1
ATOM 1055 C CA . MET A 1 55 ? 16.984 49.549 24.633 1.00 14.90 54 MET A CA 1
ATOM 1056 C C . MET A 1 55 ? 18.219 50.289 25.106 1.00 15.30 54 MET A C 1
ATOM 1057 O O . MET A 1 55 ? 18.130 51.324 25.765 1.00 16.55 54 MET A O 1
ATOM 1079 N N . GLY A 1 56 ? 19.415 49.765 24.873 1.00 15.07 55 GLY A N 1
ATOM 1080 C CA . GLY A 1 56 ? 20.664 50.317 25.354 1.00 15.66 55 GLY A CA 1
ATOM 1081 C C . GLY A 1 56 ? 20.863 50.120 26.857 1.00 14.41 55 GLY A C 1
ATOM 1082 O O . GLY A 1 56 ? 21.563 50.891 27.498 1.00 16.95 55 GLY A O 1
ATOM 1086 N N . PHE A 1 57 ? 20.278 49.080 27.418 1.00 13.53 56 PHE A N 1
ATOM 1087 C CA . PHE A 1 57 ? 20.403 48.801 28.836 1.00 13.93 56 PHE A CA 1
ATOM 1088 C C . PHE A 1 57 ? 21.653 47.950 29.081 1.00 15.20 56 PHE A C 1
ATOM 1089 O O . PHE A 1 57 ? 21.570 46.723 29.141 1.00 15.51 56 PHE A O 1
ATOM 1106 N N . SER A 1 58 ? 22.776 48.599 29.170 1.00 18.61 57 SER A N 1
ATOM 1107 C CA . SER A 1 58 ? 24.081 47.985 29.178 1.00 21.64 57 SER A CA 1
ATOM 1108 C C . SER A 1 58 ? 24.256 46.976 30.298 1.00 17.21 57 SER A C 1
ATOM 1109 O O . SER A 1 58 ? 24.748 45.890 30.033 1.00 18.32 57 SER A O 1
ATOM 1117 N N . SER A 1 59 ? 23.906 47.366 31.509 1.00 17.98 58 SER A N 1
ATOM 1118 C CA . SER A 1 59 ? 24.153 46.484 32.641 1.00 18.07 58 SER A CA 1
ATOM 1119 C C . SER A 1 59 ? 23.253 45.257 32.535 1.00 15.70 58 SER A C 1
ATOM 1120 O O . SER A 1 59 ? 23.721 44.169 32.847 1.00 16.55 58 SER A O 1
ATOM 1127 N N . MET A 1 60 ? 21.999 45.432 32.109 1.00 14.78 59 MET A N 1
ATOM 1128 C CA . MET A 1 60 ? 21.154 44.263 31.993 1.00 14.01 59 MET A CA 1
ATOM 1129 C C . MET A 1 60 ? 21.710 43.367 30.895 1.00 12.82 59 MET A C 1
ATOM 1130 O O . MET A 1 60 ? 21.727 42.127 31.025 1.00 13.13 59 MET A O 1
ATOM 1144 N N . ALA A 1 61 ? 22.121 43.939 29.777 1.00 13.07 60 ALA A N 1
ATOM 1145 C CA . ALA A 1 61 ? 22.640 43.121 28.642 1.00 13.13 60 ALA A CA 1
ATOM 1146 C C . ALA A 1 61 ? 23.843 42.356 29.094 1.00 14.91 60 ALA A C 1
ATOM 1147 O O . ALA A 1 61 ? 23.975 41.172 28.801 1.00 14.04 60 ALA A O 1
ATOM 1154 N N . LYS A 1 62 ? 24.775 42.999 29.809 1.00 14.21 61 LYS A N 1
ATOM 1155 C CA . LYS A 1 62 ? 25.990 42.296 30.206 1.00 14.64 61 LYS A CA 1
ATOM 1156 C C . LYS A 1 62 ? 25.669 41.224 31.220 1.00 14.18 61 LYS A C 1
ATOM 1157 O O . LYS A 1 62 ? 26.298 40.167 31.170 1.00 14.81 61 LYS A O 1
ATOM 1176 N N . LEU A 1 63 ? 24.758 41.407 32.124 1.00 14.05 62 LEU A N 1
ATOM 1177 C CA . LEU A 1 63 ? 24.344 40.375 33.063 1.00 14.22 62 LEU A CA 1
ATOM 1178 C C . LEU A 1 63 ? 23.713 39.191 32.310 1.00 13.11 62 LEU A C 1
ATOM 1179 O O . LEU A 1 63 ? 24.038 38.016 32.544 1.00 13.87 62 LEU A O 1
ATOM 1195 N N . CYS A 1 64 ? 22.793 39.512 31.404 1.00 13.15 63 CYS A N 1
ATOM 1196 C CA . CYS A 1 64 ? 22.215 38.415 30.598 1.00 13.43 63 CYS A CA 1
ATOM 1197 C C . CYS A 1 64 ? 23.246 37.677 29.798 1.00 13.50 63 CYS A C 1
ATOM 1198 O O . CYS A 1 64 ? 23.136 36.468 29.659 1.00 15.01 63 CYS A O 1
ATOM 1205 N N . HIS A 1 65 ? 24.279 38.371 29.328 1.00 13.60 64 HIS A N 1
ATOM 1206 C CA . HIS A 1 65 ? 25.355 37.730 28.610 1.00 14.38 64 HIS A CA 1
ATOM 1207 C C . HIS A 1 65 ? 26.166 36.822 29.525 1.00 13.26 64 HIS A C 1
ATOM 1208 O O . HIS A 1 65 ? 26.490 35.702 29.112 1.00 14.34 64 HIS A O 1
ATOM 1222 N N . THR A 1 66 ? 26.540 37.263 30.708 1.00 13.14 65 THR A N 1
ATOM 1223 C CA . THR A 1 66 ? 27.254 36.419 31.669 1.00 14.58 65 THR A CA 1
ATOM 1224 C C . THR A 1 66 ? 26.460 35.168 31.948 1.00 14.21 65 THR A C 1
ATOM 1225 O O . THR A 1 66 ? 26.983 34.040 32.014 1.00 15.44 65 THR A O 1
ATOM 1235 N N . LEU A 1 67 ? 25.144 35.302 32.126 1.00 14.43 66 LEU A N 1
ATOM 1236 C CA . LEU A 1 67 ? 24.313 34.150 32.458 1.00 14.66 66 LEU A CA 1
ATOM 1237 C C . LEU A 1 67 ? 24.151 33.234 31.291 1.00 15.03 66 LEU A C 1
ATOM 1238 O O . LEU A 1 67 ? 24.218 32.006 31.392 1.00 16.09 66 LEU A O 1
ATOM 1254 N N . GLU A 1 68 ? 23.943 33.793 30.088 1.00 15.22 67 GLU A N 1
ATOM 1255 C CA . GLU A 1 68 ? 23.817 33.007 28.867 1.00 15.74 67 GLU A CA 1
ATOM 1256 C C . GLU A 1 68 ? 25.133 32.221 28.691 1.00 16.43 67 GLU A C 1
ATOM 1257 O O . GLU A 1 68 ? 25.023 31.071 28.213 1.00 17.55 67 GLU A O 1
ATOM 1269 N N . ASN A 1 69 ? 26.290 32.801 28.997 1.00 15.35 68 ASN A N 1
ATOM 1270 C CA . ASN A 1 69 ? 27.525 32.074 28.842 1.00 15.57 68 ASN A CA 1
ATOM 1271 C C . ASN A 1 69 ? 27.560 30.857 29.702 1.00 14.98 68 ASN A C 1
ATOM 1272 O O . ASN A 1 69 ? 28.132 29.807 29.283 1.00 16.72 68 ASN A O 1
ATOM 1283 N N . ILE A 1 70 ? 27.028 30.863 30.916 1.00 15.87 69 ILE A N 1
ATOM 1284 C CA . ILE A 1 70 ? 26.943 29.656 31.778 1.00 15.51 69 ILE A CA 1
ATOM 1285 C C . ILE A 1 70 ? 26.121 28.598 31.048 1.00 14.25 69 ILE A C 1
ATOM 1286 O O . ILE A 1 70 ? 26.585 27.457 30.928 1.00 15.66 69 ILE A O 1
ATOM 1302 N N . LEU A 1 71 ? 24.918 28.960 30.577 1.00 14.69 70 LEU A N 1
ATOM 1303 C CA . LEU A 1 71 ? 24.076 27.976 29.922 1.00 14.86 70 LEU A CA 1
ATOM 1304 C C . LEU A 1 71 ? 24.637 27.508 28.618 1.00 14.17 70 LEU A C 1
ATOM 1305 O O . LEU A 1 71 ? 24.422 26.340 28.243 1.00 15.11 70 LEU A O 1
ATOM 1321 N N . ASP A 1 72 ? 25.399 28.360 27.936 1.00 14.74 71 ASP A N 1
ATOM 1322 C CA . ASP A 1 72 ? 26.034 27.968 26.686 1.00 14.62 71 ASP A CA 1
ATOM 1323 C C . ASP A 1 72 ? 27.135 26.962 26.916 1.00 14.22 71 ASP A C 1
ATOM 1324 O O . ASP A 1 72 ? 27.271 25.968 26.194 1.00 16.31 71 ASP A O 1
ATOM 1336 N N . LYS A 1 73 ? 27.924 27.189 27.964 1.00 14.56 72 LYS A N 1
ATOM 1337 C CA . LYS A 1 73 ? 28.923 26.159 28.363 1.00 14.51 72 LYS A CA 1
ATOM 1338 C C . LYS A 1 73 ? 28.207 24.853 28.667 1.00 14.68 72 LYS A C 1
ATOM 1339 O O . LYS A 1 73 ? 28.631 23.777 28.237 1.00 16.72 72 LYS A O 1
ATOM 1358 N N . ALA A 1 74 ? 27.088 24.922 29.384 1.00 14.28 73 ALA A N 1
ATOM 1359 C CA . ALA A 1 74 ? 26.428 23.698 29.800 1.00 13.70 73 ALA A CA 1
ATOM 1360 C C . ALA A 1 74 ? 25.826 22.987 28.588 1.00 13.36 73 ALA A C 1
ATOM 1361 O O . ALA A 1 74 ? 25.852 21.769 28.493 1.00 14.79 73 ALA A O 1
ATOM 1368 N N . ARG A 1 75 ? 25.274 23.745 27.599 1.00 13.81 74 ARG A N 1
ATOM 1369 C CA . ARG A 1 75 ? 24.633 23.084 26.460 1.00 15.60 74 ARG A CA 1
ATOM 1370 C C . ARG A 1 75 ? 25.693 22.406 25.572 1.00 15.47 74 ARG A C 1
ATOM 1371 O O . ARG A 1 75 ? 25.369 21.507 24.822 1.00 17.96 74 ARG A O 1
ATOM 1392 N N . ASN A 1 76 ? 26.961 22.828 25.589 1.00 14.39 75 ASN A N 1
ATOM 1393 C CA . ASN A 1 76 ? 28.036 22.192 24.840 1.00 15.64 75 ASN A CA 1
ATOM 1394 C C . ASN A 1 76 ? 28.788 21.218 25.725 1.00 15.04 75 ASN A C 1
ATOM 1395 O O . ASN A 1 76 ? 29.883 20.791 25.384 1.00 15.33 75 ASN A O 1
ATOM 1406 N N . SER A 1 77 ? 28.247 20.853 26.888 1.00 14.78 76 SER A N 1
ATOM 1407 C CA . SER A 1 77 ? 28.797 19.893 27.833 1.00 15.04 76 SER A CA 1
ATOM 1408 C C . SER A 1 77 ? 3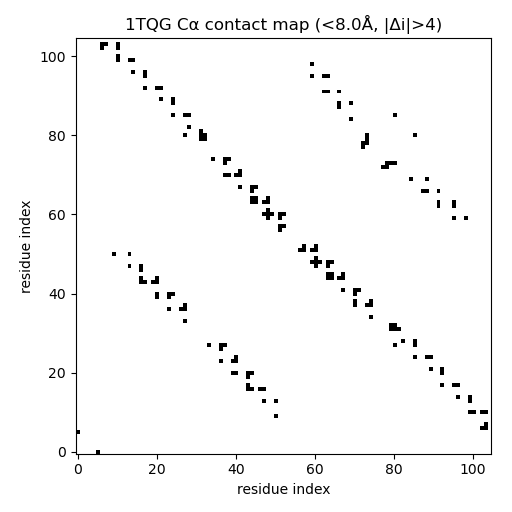0.1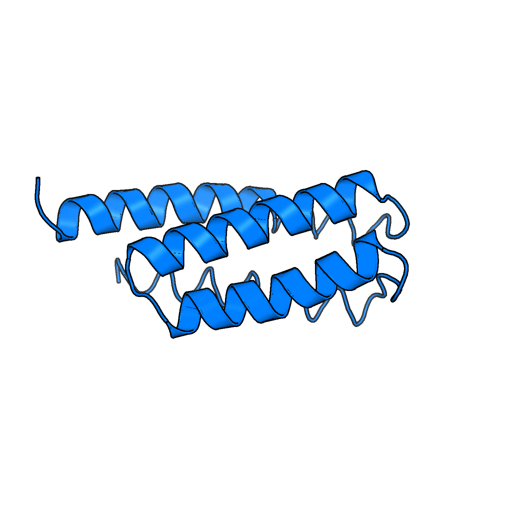74 20.267 28.313 1.00 15.02 76 SER A C 1
ATOM 1409 O O . SER A 1 7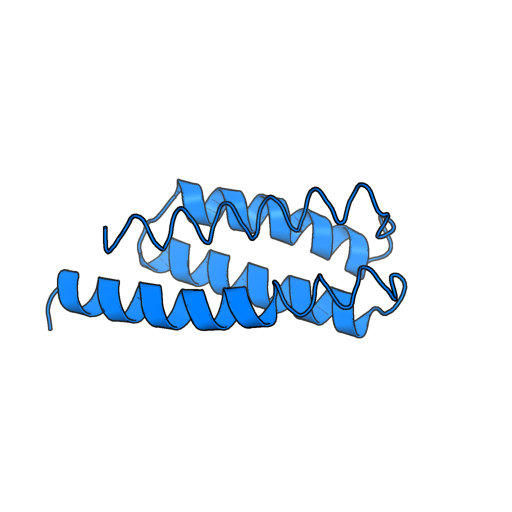7 ? 30.957 19.435 28.724 1.00 17.53 76 SER A O 1
ATOM 1416 N N . GLU A 1 78 ? 30.470 21.563 28.420 1.00 16.60 77 GLU A N 1
ATOM 1417 C CA . GLU A 1 78 ? 31.721 22.066 28.935 1.00 17.90 77 GLU A CA 1
ATOM 1418 C C . GLU A 1 78 ? 31.751 22.088 30.455 1.00 19.72 77 GLU A C 1
ATOM 1419 O O . GLU A 1 78 ? 32.807 22.021 31.063 1.00 20.41 77 GLU A O 1
ATOM 1434 N N . ILE A 1 79 ? 30.556 22.254 31.015 1.00 19.28 78 ILE A N 1
ATOM 1435 C CA . ILE A 1 79 ? 30.331 22.273 32.447 1.00 19.89 78 ILE A CA 1
ATOM 1436 C C . ILE A 1 79 ? 29.005 21.564 32.762 1.00 18.73 78 ILE A C 1
ATOM 1437 O O . ILE A 1 79 ? 28.159 21.452 31.874 1.00 18.89 78 ILE A O 1
ATOM 1453 N N . LYS A 1 80 ? 28.842 21.111 33.977 1.00 20.36 79 LYS A N 1
ATOM 1454 C CA . LYS A 1 80 ? 27.636 20.392 34.389 1.00 19.50 79 LYS A CA 1
ATOM 1455 C C . LYS A 1 80 ? 26.774 21.371 35.202 1.00 19.41 79 LYS A C 1
ATOM 1456 O O . LYS A 1 80 ? 27.270 22.292 35.858 1.00 21.53 79 LYS A O 1
ATOM 1475 N N . ILE A 1 81 ? 25.470 21.126 35.102 1.00 18.00 80 ILE A N 1
ATOM 1476 C CA . ILE A 1 81 ? 24.523 21.877 35.961 1.00 19.30 80 ILE A CA 1
ATOM 1477 C C . ILE A 1 81 ? 24.570 21.377 37.375 1.00 21.60 80 ILE A C 1
ATOM 1478 O O . ILE A 1 81 ? 24.225 20.211 37.638 1.00 24.90 80 ILE A O 1
ATOM 1494 N N A THR A 1 82 ? 25.113 22.100 38.315 0.53 25.26 81 THR A N 1
ATOM 1495 N N B THR A 1 82 ? 24.910 22.249 38.320 0.47 25.14 81 THR A N 1
ATOM 1496 C CA A THR A 1 82 ? 25.175 21.497 39.655 0.53 25.02 81 THR A CA 1
ATOM 1497 C CA B THR A 1 82 ? 25.009 22.201 39.765 0.47 24.23 81 THR A CA 1
ATOM 1498 C C A THR A 1 82 ? 24.217 22.308 40.502 0.53 22.45 81 THR A C 1
ATOM 1499 C C B THR A 1 82 ? 24.100 23.202 40.478 0.47 24.37 81 THR A C 1
ATOM 1500 O O A THR A 1 82 ? 23.715 23.327 40.045 0.53 19.61 81 THR A O 1
ATOM 1501 O O B THR A 1 82 ? 23.682 24.202 39.886 0.47 19.90 81 THR A O 1
ATOM 1520 N N A SER A 1 83 ? 23.945 21.927 41.726 0.53 23.93 82 SER A N 1
ATOM 1521 N N B SER A 1 83 ? 23.794 22.954 41.762 0.47 24.11 82 SER A N 1
ATOM 1522 C CA A SER A 1 83 ? 23.229 22.812 42.612 0.53 24.04 82 SER A CA 1
ATOM 1523 C CA B SER A 1 83 ? 22.840 23.837 42.417 0.47 24.83 82 SER A CA 1
ATOM 1524 C C A SER A 1 83 ? 23.811 24.199 42.703 0.53 22.73 82 SER A C 1
ATOM 1525 C C B SER A 1 83 ? 23.475 25.202 42.646 0.47 24.66 82 SER A C 1
ATOM 1526 O O A SER A 1 83 ? 23.100 25.189 42.671 0.53 21.45 82 SER A O 1
ATOM 1527 O O B SER A 1 83 ? 22.831 26.248 42.574 0.47 22.63 82 SER A O 1
ATOM 1540 N N A ASP A 1 84 ? 25.127 24.267 42.872 0.53 24.27 83 ASP A N 1
ATOM 1541 N N B ASP A 1 84 ? 24.776 25.236 42.907 0.47 25.88 83 ASP A N 1
ATOM 1542 C CA A ASP A 1 84 ? 25.781 25.551 43.001 0.53 25.83 83 ASP A CA 1
ATOM 1543 C CA B ASP A 1 84 ? 25.465 26.516 42.959 0.47 26.40 83 ASP A CA 1
ATOM 1544 C C A ASP A 1 84 ? 25.524 26.342 41.724 0.53 22.13 83 ASP A C 1
ATOM 1545 C C B ASP A 1 84 ? 25.289 27.325 41.679 0.47 25.02 83 ASP A C 1
ATOM 1546 O O A ASP A 1 84 ? 25.249 27.552 41.739 0.53 25.19 83 ASP A O 1
ATOM 1547 O O B ASP A 1 84 ? 25.141 28.535 41.685 0.47 24.67 83 ASP A O 1
ATOM 1564 N N A LEU A 1 85 ? 25.627 25.707 40.561 0.53 19.18 84 LEU A N 1
ATOM 1565 N N B LEU A 1 85 ? 25.351 26.672 40.533 0.47 20.48 84 LEU A N 1
ATOM 1566 C CA A LEU A 1 85 ? 25.439 26.475 39.329 0.53 18.09 84 LEU A CA 1
ATOM 1567 C CA B LEU A 1 85 ? 25.236 27.299 39.227 0.47 18.27 84 LEU A CA 1
ATOM 1568 C C A LEU A 1 85 ? 24.025 27.020 39.228 0.53 17.60 84 LEU A C 1
ATOM 1569 C C B LEU A 1 85 ? 23.847 27.905 39.084 0.47 16.30 84 LEU A C 1
ATOM 1570 O O A LEU A 1 85 ? 23.673 28.138 38.818 0.53 19.24 84 LEU A O 1
ATOM 1571 O O B LEU A 1 85 ? 23.654 29.032 38.649 0.47 17.47 84 LEU A O 1
ATOM 1602 N N A LEU A 1 86 ? 23.127 26.118 39.647 0.53 17.32 85 LEU A N 1
ATOM 1603 N N B LEU A 1 86 ? 22.869 27.101 39.488 0.47 16.94 85 LEU A N 1
ATOM 1604 C CA A LEU A 1 86 ? 21.732 26.566 39.594 0.53 16.96 85 LEU A CA 1
ATOM 1605 C CA B LEU A 1 86 ? 21.486 27.521 39.377 0.47 17.01 85 LEU A CA 1
ATOM 1606 C C A LEU A 1 86 ? 21.487 27.756 40.497 0.53 17.31 85 LEU A C 1
ATOM 1607 C C B LEU A 1 86 ? 21.208 28.714 40.281 0.47 16.87 85 LEU A C 1
ATOM 1608 O O A LEU A 1 86 ? 20.707 28.642 40.141 0.53 17.91 85 LEU A O 1
ATOM 1609 O O B LEU A 1 86 ? 20.463 29.622 39.901 0.47 17.66 85 LEU A O 1
ATOM 1640 N N A ASP A 1 87 ? 22.164 27.803 41.641 0.53 16.74 86 ASP A N 1
ATOM 1641 N N B ASP A 1 87 ? 21.828 28.648 41.467 0.47 17.21 86 ASP A N 1
ATOM 1642 C CA A ASP A 1 87 ? 22.021 28.939 42.524 0.53 17.78 86 ASP A CA 1
ATOM 1643 C CA B ASP A 1 87 ? 21.633 29.859 42.290 0.47 19.91 86 ASP A CA 1
ATOM 1644 C C A ASP A 1 87 ? 22.476 30.204 41.781 0.53 17.86 86 ASP A C 1
ATOM 1645 C C B ASP A 1 87 ? 22.130 31.128 41.599 0.47 17.85 86 ASP A C 1
ATOM 1646 O O A ASP A 1 87 ? 21.830 31.248 41.891 0.53 18.08 86 ASP A O 1
ATOM 1647 O O B ASP A 1 87 ? 21.531 32.197 41.749 0.47 15.80 86 ASP A O 1
ATOM 1664 N N A LYS A 1 88 ? 23.557 30.087 41.029 0.53 17.90 87 LYS A N 1
ATOM 1665 N N B LYS A 1 88 ? 23.226 31.069 40.839 0.47 18.71 87 LYS A N 1
ATOM 1666 C CA A LYS A 1 88 ? 24.098 31.221 40.301 0.53 17.43 87 LYS A CA 1
ATOM 1667 C CA B LYS A 1 88 ? 23.710 32.242 40.115 0.47 17.76 87 LYS A CA 1
ATOM 1668 C C A LYS A 1 88 ? 23.150 31.687 39.206 0.53 16.21 87 LYS A C 1
ATOM 1669 C C B LYS A 1 88 ? 22.673 32.748 39.119 0.47 16.93 87 LYS A C 1
ATOM 1670 O O A LYS A 1 88 ? 22.947 32.904 39.008 0.53 16.87 87 LYS A O 1
ATOM 1671 O O B LYS A 1 88 ? 22.439 33.934 38.972 0.47 16.03 87 LYS A O 1
ATOM 1708 N N A ILE A 1 89 ? 22.579 30.737 38.484 0.53 16.79 88 ILE A N 1
ATOM 1709 N N B ILE A 1 89 ? 22.050 31.823 38.403 0.47 16.02 88 ILE A N 1
ATOM 1710 C CA A ILE A 1 89 ? 21.626 31.085 37.431 0.53 16.19 88 ILE A CA 1
ATOM 1711 C CA B ILE A 1 89 ? 21.049 32.170 37.389 0.47 15.69 88 ILE A CA 1
ATOM 1712 C C A ILE A 1 89 ? 20.351 31.698 37.975 0.53 14.48 88 ILE A C 1
ATOM 1713 C C B ILE A 1 89 ? 19.800 32.742 38.054 0.47 15.20 88 ILE A C 1
ATOM 1714 O O A ILE A 1 89 ? 19.910 32.754 37.474 0.53 15.20 88 ILE A O 1
ATOM 1715 O O B ILE A 1 89 ? 19.300 33.773 37.610 0.47 14.97 88 ILE A O 1
ATOM 1746 N N A PHE A 1 90 ? 19.801 31.109 39.028 0.53 15.30 89 PHE A N 1
ATOM 1747 N N B PHE A 1 90 ? 19.290 32.129 39.106 0.47 13.21 89 PHE A N 1
ATOM 1748 C CA A PHE A 1 90 ? 18.621 31.687 39.656 0.53 16.13 89 PHE A CA 1
ATOM 1749 C CA B PHE A 1 90 ? 18.194 32.654 39.903 0.47 14.08 89 PHE A CA 1
ATOM 1750 C C A PHE A 1 90 ? 18.902 33.081 40.221 0.53 15.84 89 PHE A C 1
ATOM 1751 C C B PHE A 1 90 ? 18.531 34.055 40.408 0.47 12.73 89 PHE A C 1
ATOM 1752 O O A PHE A 1 90 ? 18.094 34.007 40.128 0.53 19.07 89 PHE A O 1
ATOM 1753 O O B PHE A 1 90 ? 17.674 34.926 40.401 0.47 14.20 89 PHE A O 1
ATOM 1786 N N A ALA A 1 91 ? 20.081 33.273 40.797 0.53 16.02 90 ALA A N 1
ATOM 1787 N N B ALA A 1 91 ? 19.747 34.290 40.862 0.47 12.63 90 ALA A N 1
ATOM 1788 C CA A ALA A 1 91 ? 20.452 34.602 41.275 0.53 17.14 90 ALA A CA 1
ATOM 1789 C CA B ALA A 1 91 ? 20.162 35.617 41.339 0.47 14.89 90 ALA A CA 1
ATOM 1790 C C A ALA A 1 91 ? 20.451 35.660 40.187 0.53 16.31 90 ALA A C 1
ATOM 1791 C C B ALA A 1 91 ? 20.024 36.633 40.221 0.47 15.03 90 ALA A C 1
ATOM 1792 O O A ALA A 1 91 ? 20.075 36.820 40.383 0.53 19.19 90 ALA A O 1
ATOM 1793 O O B ALA A 1 91 ? 19.544 37.737 40.410 0.47 14.06 90 ALA A O 1
ATOM 1806 N N A GLY A 1 92 ? 20.893 35.259 38.987 0.53 16.64 91 GLY A N 1
ATOM 1807 N N B GLY A 1 92 ? 20.443 36.291 39.005 0.47 16.31 91 GLY A N 1
ATOM 1808 C CA A GLY A 1 92 ? 20.886 36.206 37.863 0.53 17.37 91 GLY A CA 1
ATOM 1809 C CA B GLY A 1 92 ? 20.328 37.248 37.884 0.47 15.31 91 GLY A CA 1
ATOM 1810 C C A GLY A 1 92 ? 19.451 36.431 37.422 0.53 16.04 91 GLY A C 1
ATOM 1811 C C B GLY A 1 92 ? 18.875 37.529 37.561 0.47 15.11 91 GLY A C 1
ATOM 1812 O O A GLY A 1 92 ? 19.116 37.587 37.156 0.53 16.69 91 GLY A O 1
ATOM 1813 O O B GLY A 1 92 ? 18.476 38.670 37.323 0.47 14.41 91 GLY A O 1
ATOM 1820 N N A VAL A 1 93 ? 18.598 35.415 37.325 0.53 16.35 92 VAL A N 1
ATOM 1821 N N B VAL A 1 93 ? 18.056 36.497 37.542 0.47 14.30 92 VAL A N 1
ATOM 1822 C CA A VAL A 1 93 ? 17.178 35.584 36.951 0.53 16.56 92 VAL A CA 1
ATOM 1823 C CA B VAL A 1 93 ? 16.622 36.664 37.353 0.47 14.34 92 VAL A CA 1
ATOM 1824 C C A VAL A 1 93 ? 16.537 36.581 37.918 0.53 15.78 92 VAL A C 1
ATOM 1825 C C B VAL A 1 93 ? 16.094 37.669 38.373 0.47 14.01 92 VAL A C 1
ATOM 1826 O O A VAL A 1 93 ? 15.846 37.507 37.535 0.53 15.83 92 VAL A O 1
ATOM 1827 O O B VAL A 1 93 ? 15.323 38.549 38.018 0.47 14.78 92 VAL A O 1
ATOM 1852 N N A ASP A 1 94 ? 16.798 36.367 39.219 0.53 15.17 93 ASP A N 1
ATOM 1853 N N B ASP A 1 94 ? 16.496 37.479 39.630 0.47 14.07 93 ASP A N 1
ATOM 1854 C CA A ASP A 1 94 ? 16.234 37.259 40.231 0.53 15.11 93 ASP A CA 1
ATOM 1855 C CA B ASP A 1 94 ? 15.943 38.345 40.678 0.47 13.89 93 ASP A CA 1
ATOM 1856 C C A ASP A 1 94 ? 16.768 38.682 40.113 0.53 13.37 93 ASP A C 1
ATOM 1857 C C B ASP A 1 94 ? 16.423 39.772 40.564 0.47 14.54 93 ASP A C 1
ATOM 1858 O O A ASP A 1 94 ? 16.026 39.634 40.348 0.53 13.64 93 ASP A O 1
ATOM 1859 O O B ASP A 1 94 ? 15.713 40.744 40.835 0.47 14.05 93 ASP A O 1
ATOM 1876 N N A MET A 1 95 ? 18.030 38.866 39.746 0.53 14.18 94 MET A N 1
ATOM 1877 N N B MET A 1 95 ? 17.657 39.949 40.103 0.47 13.45 94 MET A N 1
ATOM 1878 C CA A MET A 1 95 ? 18.548 40.222 39.593 0.53 13.69 94 MET A CA 1
ATOM 1879 C CA B MET A 1 95 ? 18.198 41.289 39.863 0.47 14.06 94 MET A CA 1
ATOM 1880 C C A MET A 1 95 ? 17.892 40.868 38.364 0.53 14.62 94 MET A C 1
ATOM 1881 C C B MET A 1 95 ? 17.449 41.987 38.729 0.47 15.89 94 MET A C 1
ATOM 1882 O O A MET A 1 95 ? 17.506 42.045 38.377 0.53 14.45 94 MET A O 1
ATOM 1883 O O B MET A 1 95 ? 17.118 43.179 38.884 0.47 15.82 94 MET A O 1
ATOM 1910 N N A ILE A 1 96 ? 17.697 40.154 37.250 0.53 15.21 95 ILE A N 1
ATOM 1911 N N B ILE A 1 96 ? 17.209 41.295 37.617 0.47 14.06 95 ILE A N 1
ATOM 1912 C CA A ILE A 1 96 ? 17.050 40.760 36.106 0.53 14.26 95 ILE A CA 1
ATOM 1913 C CA B ILE A 1 96 ? 16.534 41.856 36.473 0.47 14.86 95 ILE A CA 1
ATOM 1914 C C A ILE A 1 96 ? 15.641 41.139 36.443 0.53 13.86 95 ILE A C 1
ATOM 1915 C C B ILE A 1 96 ? 15.103 42.169 36.844 0.47 13.68 95 ILE A C 1
ATOM 1916 O O A ILE A 1 96 ? 15.151 42.196 36.065 0.53 14.06 95 ILE A O 1
ATOM 1917 O O B ILE A 1 96 ? 14.605 43.249 36.491 0.47 14.56 95 ILE A O 1
ATOM 1948 N N A THR A 1 97 ? 14.992 40.280 37.224 0.53 14.50 96 THR A N 1
ATOM 1949 N N B THR A 1 97 ? 14.463 41.323 37.640 0.47 14.02 96 THR A N 1
ATOM 1950 C CA A THR A 1 97 ? 13.656 40.632 37.699 0.53 14.50 96 THR A CA 1
ATOM 1951 C CA B THR A 1 97 ? 13.136 41.610 38.140 0.47 14.02 96 THR A CA 1
ATOM 1952 C C A THR A 1 97 ? 13.672 41.975 38.426 0.53 13.74 96 THR A C 1
ATOM 1953 C C B THR A 1 97 ? 13.124 42.934 38.891 0.47 14.55 96 THR A C 1
ATOM 1954 O O A THR A 1 97 ? 12.818 42.827 38.212 0.53 14.48 96 THR A O 1
ATOM 1955 O O B THR A 1 97 ? 12.251 43.800 38.700 0.47 16.40 96 THR A O 1
ATOM 1974 N N A ARG A 1 98 ? 14.648 42.162 39.305 0.53 13.56 97 ARG A N 1
ATOM 1975 N N B ARG A 1 98 ? 14.119 43.161 39.762 0.47 15.48 97 ARG A N 1
ATOM 1976 C CA A ARG A 1 98 ? 14.743 43.392 40.068 0.53 15.26 97 ARG A CA 1
ATOM 1977 C CA B ARG A 1 98 ? 14.097 44.459 40.484 0.47 16.34 97 ARG A CA 1
ATOM 1978 C C A ARG A 1 98 ? 15.006 44.583 39.143 0.53 15.92 97 ARG A C 1
ATOM 1979 C C B ARG A 1 98 ? 14.314 45.645 39.577 0.47 16.30 97 ARG A C 1
ATOM 1980 O O A ARG A 1 98 ? 14.441 45.661 39.320 0.53 16.23 97 ARG A O 1
ATOM 1981 O O B ARG A 1 98 ? 13.710 46.704 39.756 0.47 18.15 97 ARG A O 1
ATOM 2022 N N A MET A 1 99 ? 15.887 44.400 38.180 0.53 15.18 98 MET A N 1
ATOM 2023 N N B MET A 1 99 ? 15.168 45.465 38.575 0.47 16.64 98 MET A N 1
ATOM 2024 C CA A MET A 1 99 ? 16.148 45.443 37.183 0.53 15.47 98 MET A CA 1
ATOM 2025 C CA B MET A 1 99 ? 15.428 46.540 37.611 0.47 16.96 98 MET A CA 1
ATOM 2026 C C A MET A 1 99 ? 14.887 45.821 36.443 0.53 14.72 98 MET A C 1
ATOM 2027 C C B MET A 1 99 ? 14.162 46.961 36.885 0.47 15.95 98 MET A C 1
ATOM 2028 O O A MET A 1 99 ? 14.631 47.020 36.259 0.53 16.29 98 MET A O 1
ATOM 2029 O O B MET A 1 99 ? 13.781 48.134 36.764 0.47 20.73 98 MET A O 1
ATOM 2056 N N A VAL A 1 100 ? 14.137 44.859 35.964 0.53 14.87 99 VAL A N 1
ATOM 2057 N N B VAL A 1 100 ? 13.498 45.934 36.345 0.47 15.29 99 VAL A N 1
ATOM 2058 C CA A VAL A 1 100 ? 12.933 45.112 35.187 0.53 16.92 99 VAL A CA 1
ATOM 2059 C CA B VAL A 1 100 ? 12.323 46.258 35.535 0.47 17.76 99 VAL A CA 1
ATOM 2060 C C A VAL A 1 100 ? 11.900 45.794 36.064 0.53 16.26 99 VAL A C 1
ATOM 2061 C C B VAL A 1 100 ? 11.181 46.711 36.444 0.47 18.04 99 VAL A C 1
ATOM 2062 O O A VAL A 1 100 ? 11.246 46.729 35.591 0.53 16.83 99 VAL A O 1
ATOM 2063 O O B VAL A 1 100 ? 10.443 47.602 36.006 0.47 19.44 99 VAL A O 1
ATOM 2088 N N A ASP A 1 101 ? 11.750 45.358 37.296 0.53 15.93 100 ASP A N 1
ATOM 2089 N N B ASP A 1 101 ? 10.986 46.242 37.655 0.47 18.19 100 ASP A N 1
ATOM 2090 C CA A ASP A 1 101 ? 10.770 45.995 38.172 0.53 17.17 100 ASP A CA 1
ATOM 2091 C CA B ASP A 1 101 ? 9.939 46.710 38.568 0.47 19.27 100 ASP A CA 1
ATOM 2092 C C A ASP A 1 101 ? 11.079 47.459 38.498 0.53 19.64 100 ASP A C 1
ATOM 2093 C C B ASP A 1 101 ? 10.134 48.176 38.866 0.47 21.01 100 ASP A C 1
ATOM 2094 O O A ASP A 1 101 ? 10.134 48.222 38.755 0.53 21.37 100 ASP A O 1
ATOM 2095 O O B ASP A 1 101 ? 9.222 48.990 38.882 0.47 24.02 100 ASP A O 1
ATOM 2112 N N A LYS A 1 102 ? 12.357 47.810 38.485 0.53 16.86 101 LYS A N 1
ATOM 2113 N N B LYS A 1 102 ? 11.375 48.580 39.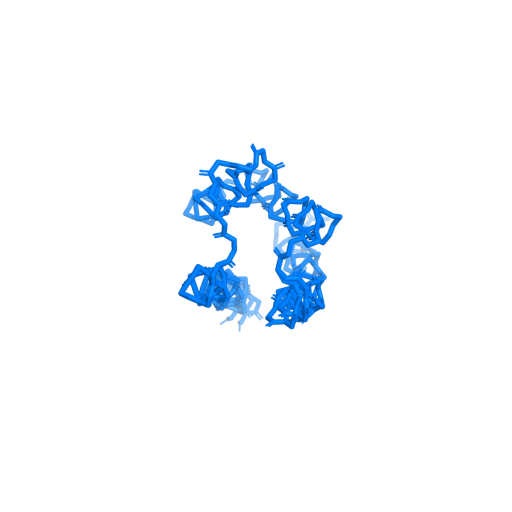097 0.47 19.37 101 LYS A N 1
ATOM 2114 C CA A LYS A 1 102 ? 12.936 49.126 38.743 0.53 18.96 101 LYS A CA 1
ATOM 2115 C CA B LYS A 1 102 ? 11.672 49.981 39.336 0.47 20.36 101 LYS A CA 1
ATOM 2116 C C A LYS A 1 102 ? 12.500 50.085 37.633 0.53 17.81 101 LYS A C 1
ATOM 2117 C C B LYS A 1 102 ? 11.295 50.896 38.177 0.47 19.57 101 LYS A C 1
ATOM 2118 O O A LYS A 1 102 ? 12.239 51.267 37.831 0.53 19.36 101 LYS A O 1
ATOM 2119 O O B LYS A 1 102 ? 10.788 51.988 38.414 0.47 18.03 101 LYS A O 1
ATOM 2156 N N A ILE A 1 103 ? 12.352 49.629 36.386 0.53 18.04 102 ILE A N 1
ATOM 2157 N N B ILE A 1 103 ? 11.523 50.472 36.926 0.47 17.53 102 ILE A N 1
ATOM 2158 C CA A ILE A 1 103 ? 11.977 50.496 35.270 0.53 16.59 102 ILE A CA 1
ATOM 2159 C CA B ILE A 1 103 ? 11.148 51.461 35.910 0.47 18.08 102 ILE A CA 1
ATOM 2160 C C A ILE A 1 103 ? 10.633 51.186 35.545 0.53 18.54 102 ILE A C 1
ATOM 2161 C C B ILE A 1 103 ? 9.634 51.559 35.774 0.47 18.25 102 ILE A C 1
ATOM 2162 O O A ILE A 1 103 ? 10.536 52.332 35.132 0.53 23.27 102 ILE A O 1
ATOM 2163 O O B ILE A 1 103 ? 9.202 52.669 35.359 0.47 25.39 102 ILE A O 1
ATOM 2194 N N A VAL A 1 104 ? 9.747 50.477 36.152 0.53 21.91 103 VAL A N 1
ATOM 2195 N N B VAL A 1 104 ? 8.813 50.576 36.109 0.47 20.75 103 VAL A N 1
ATOM 2196 C CA A VAL A 1 104 ? 8.331 50.761 36.327 0.53 24.66 103 VAL A CA 1
ATOM 2197 C CA B VAL A 1 104 ? 7.356 50.745 36.030 0.47 23.15 103 VAL A CA 1
ATOM 2198 C C A VAL A 1 104 ? 8.110 51.155 37.789 0.53 27.69 103 VAL A C 1
ATOM 2199 C C B VAL A 1 104 ? 6.843 51.146 37.412 0.47 26.44 103 VAL A C 1
ATOM 2200 O O A VAL A 1 104 ? 6.999 51.409 38.226 0.53 30.69 103 VAL A O 1
ATOM 2201 O O B VAL A 1 104 ? 5.643 51.094 37.697 0.47 30.40 103 VAL A O 1
ATOM 2226 N N A SER A 1 105 ? 9.224 51.211 38.537 0.53 31.79 104 SER A N 1
ATOM 2227 N N B SER A 1 105 ? 7.760 51.566 38.281 0.47 31.57 104 SER A N 1
ATOM 2228 C CA A SER A 1 105 ? 9.144 51.620 39.927 0.53 32.79 104 SER A CA 1
ATOM 2229 C CA B SER A 1 105 ? 7.419 52.033 39.620 0.47 35.55 104 SER A CA 1
ATOM 2230 C C A SER A 1 105 ? 8.870 53.113 40.074 0.53 35.61 104 SER A C 1
ATOM 2231 C C B SER A 1 105 ? 7.014 53.497 39.571 0.47 32.41 104 SER A C 1
ATOM 2232 O O A SER A 1 105 ? 9.204 53.607 41.169 0.53 41.32 104 SER A O 1
ATOM 2233 O O B SER A 1 105 ? 6.279 53.985 40.444 0.47 36.74 104 SER A O 1
#

B-factor: mean 23.76, std 9.87, range [11.02, 74.94]